Protein AF-D3PX63-F1 (afdb_monomer_lite)

Sequence (75 aa):
MITRILDGAFRTSLLLFLLGGAIVVATQAVGLVGGNGPLVEGAVTWVGTPTYVLAGLAGLLGFVLSYLKGWDTSD

Structure (mmCIF, N/CA/C/O backbone):
data_AF-D3PX63-F1
#
_entry.id   AF-D3PX63-F1
#
loop_
_atom_site.group_PDB
_atom_site.id
_atom_site.type_symbol
_atom_site.label_atom_id
_atom_site.label_alt_id
_atom_site.label_comp_id
_atom_site.label_asym_id
_atom_site.label_entity_id
_atom_site.label_seq_id
_atom_site.pdbx_PDB_ins_code
_atom_site.Cartn_x
_atom_site.Cartn_y
_atom_site.Cartn_z
_atom_site.occupancy
_atom_site.B_iso_or_equiv
_atom_site.auth_seq_id
_atom_site.auth_comp_id
_atom_site.auth_asym_id
_atom_site.auth_atom_id
_atom_site.pdbx_PDB_model_num
ATOM 1 N N . MET A 1 1 ? -21.010 2.843 16.779 1.00 74.25 1 MET A N 1
ATOM 2 C CA . MET A 1 1 ? -20.997 3.662 15.541 1.00 74.25 1 MET A CA 1
ATOM 3 C C . MET A 1 1 ? -19.573 4.032 15.142 1.00 74.25 1 MET A C 1
ATOM 5 O O . MET A 1 1 ? -19.183 3.707 14.030 1.00 74.25 1 MET A O 1
ATOM 9 N N . ILE A 1 2 ? -18.780 4.612 16.053 1.00 83.00 2 ILE A N 1
ATOM 10 C CA . ILE A 1 2 ? -17.395 5.032 15.776 1.00 83.00 2 ILE A CA 1
ATOM 11 C C . ILE A 1 2 ? -1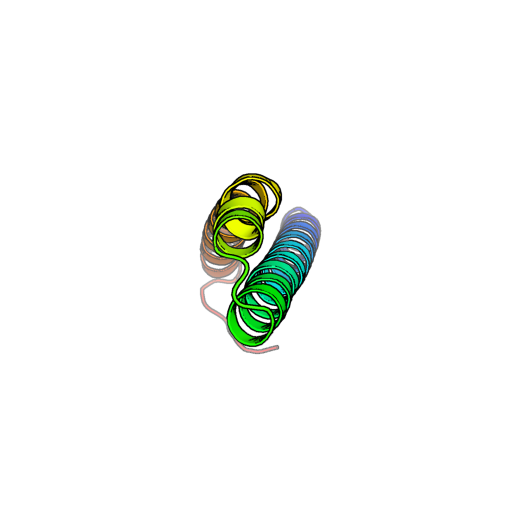6.480 3.875 15.339 1.00 83.00 2 ILE A C 1
ATOM 13 O O . ILE A 1 2 ? -15.760 4.007 14.360 1.00 83.00 2 ILE A O 1
ATOM 17 N N . THR A 1 3 ? -16.606 2.699 15.962 1.00 84.94 3 THR A N 1
ATOM 18 C CA . THR A 1 3 ? -15.858 1.482 15.600 1.00 84.94 3 THR A CA 1
ATOM 19 C C . THR A 1 3 ? -16.167 0.974 14.192 1.00 84.94 3 THR A C 1
ATOM 21 O O . THR A 1 3 ? -15.260 0.519 13.512 1.00 84.94 3 THR A O 1
ATOM 24 N N . ARG A 1 4 ? -17.413 1.104 13.708 1.00 88.00 4 ARG A N 1
ATOM 25 C CA . ARG A 1 4 ? -17.788 0.709 12.333 1.00 88.00 4 ARG A CA 1
ATOM 26 C C . ARG A 1 4 ? -17.188 1.647 11.287 1.00 88.00 4 ARG A C 1
ATOM 28 O O . ARG A 1 4 ? -16.762 1.188 10.235 1.00 88.00 4 ARG A O 1
ATOM 35 N N . ILE A 1 5 ? -17.146 2.949 11.581 1.00 92.12 5 ILE A N 1
ATOM 36 C CA . ILE A 1 5 ? -16.500 3.942 10.710 1.00 92.12 5 ILE A CA 1
ATOM 37 C C . ILE A 1 5 ? -14.991 3.687 10.673 1.00 92.12 5 ILE A C 1
ATOM 39 O O . ILE A 1 5 ? -14.400 3.676 9.597 1.00 92.12 5 ILE A O 1
ATOM 43 N N . LEU A 1 6 ? -14.385 3.437 11.836 1.00 90.75 6 LEU A N 1
ATOM 44 C CA . LEU A 1 6 ? -12.954 3.181 11.955 1.00 90.75 6 LEU A CA 1
ATOM 45 C C . LEU A 1 6 ? -12.538 1.883 11.249 1.00 90.75 6 LEU A C 1
ATOM 47 O O . LEU A 1 6 ? -11.547 1.887 10.531 1.00 90.75 6 LEU A O 1
ATOM 51 N N . ASP A 1 7 ? -13.326 0.811 11.385 1.00 92.06 7 ASP A N 1
ATOM 52 C CA . ASP A 1 7 ? -13.121 -0.452 10.661 1.00 92.06 7 ASP A CA 1
ATOM 53 C C . ASP A 1 7 ? -13.225 -0.245 9.139 1.00 92.06 7 ASP A C 1
ATOM 55 O O . ASP A 1 7 ? -12.347 -0.658 8.384 1.00 92.06 7 ASP A O 1
ATOM 59 N N . GLY A 1 8 ? -14.237 0.495 8.673 1.00 93.69 8 GLY A N 1
ATOM 60 C CA . GLY A 1 8 ? -14.363 0.855 7.258 1.00 93.69 8 GLY A CA 1
ATOM 61 C C . GLY A 1 8 ? -13.171 1.667 6.732 1.00 93.69 8 GLY A C 1
ATOM 62 O O . GLY A 1 8 ? -12.634 1.360 5.666 1.00 93.69 8 GLY A O 1
ATOM 63 N N . ALA A 1 9 ? -12.719 2.669 7.489 1.00 93.25 9 ALA A N 1
ATOM 64 C CA . ALA A 1 9 ? -11.562 3.490 7.140 1.00 93.25 9 ALA A CA 1
ATOM 65 C C . ALA A 1 9 ? -10.261 2.669 7.133 1.00 93.25 9 ALA A C 1
ATOM 67 O O . ALA A 1 9 ? -9.456 2.807 6.209 1.00 93.25 9 ALA A O 1
ATOM 68 N N . PHE A 1 10 ? -10.081 1.782 8.117 1.00 93.88 10 PHE A N 1
ATOM 69 C CA . PHE A 1 10 ? -8.950 0.860 8.200 1.00 93.88 10 PHE A CA 1
ATOM 70 C C . PHE A 1 10 ? -8.900 -0.053 6.976 1.00 93.88 10 PHE A C 1
ATOM 72 O O . PHE A 1 10 ? -7.901 -0.051 6.262 1.00 93.88 10 PHE A O 1
ATOM 79 N N . ARG A 1 11 ? -9.992 -0.768 6.679 1.00 94.94 11 ARG A N 1
ATOM 80 C CA . ARG A 1 11 ? -10.074 -1.675 5.524 1.00 94.94 11 ARG A CA 1
ATOM 81 C C . ARG A 1 11 ? -9.846 -0.946 4.207 1.00 94.94 11 ARG A C 1
ATOM 83 O O . ARG A 1 11 ? -9.132 -1.454 3.352 1.00 94.94 11 ARG A O 1
ATOM 90 N N . THR A 1 12 ? -10.414 0.247 4.048 1.00 96.25 12 THR A N 1
ATOM 91 C CA . THR A 1 12 ? -10.234 1.040 2.822 1.00 96.25 12 THR A CA 1
ATOM 92 C C . THR A 1 12 ? -8.777 1.473 2.665 1.00 96.25 12 THR A C 1
ATOM 94 O O . THR A 1 12 ? -8.198 1.285 1.600 1.00 96.25 12 THR A O 1
ATOM 97 N N . SER A 1 13 ? -8.153 1.978 3.733 1.00 93.75 13 SER A N 1
ATOM 98 C CA . SER A 1 13 ? -6.736 2.372 3.723 1.00 93.75 13 SER A CA 1
ATOM 99 C C . SER A 1 13 ? -5.825 1.173 3.449 1.00 93.75 13 SER A C 1
ATOM 101 O O . SER A 1 13 ? -4.909 1.270 2.634 1.00 93.75 13 SER A O 1
ATOM 103 N N . LEU A 1 14 ? -6.125 0.029 4.076 1.00 94.62 14 LEU A N 1
ATOM 104 C CA 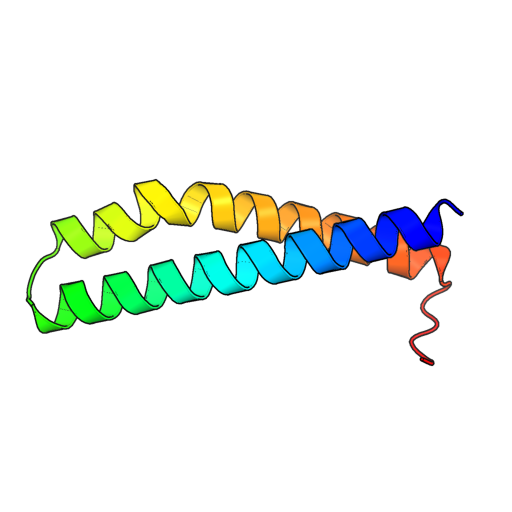. LEU A 1 14 ? -5.441 -1.248 3.889 1.00 94.62 14 LEU A CA 1
ATOM 105 C C . LEU A 1 14 ? -5.499 -1.706 2.428 1.00 94.62 14 LEU A C 1
ATOM 107 O O . LEU A 1 14 ? -4.466 -1.978 1.823 1.00 94.62 14 LEU A O 1
ATOM 111 N N . LEU A 1 15 ? -6.695 -1.736 1.838 1.00 97.31 15 LEU A N 1
ATOM 112 C CA . LEU A 1 15 ? -6.879 -2.123 0.441 1.00 97.31 15 LEU A CA 1
ATOM 113 C C . LEU A 1 15 ? -6.134 -1.184 -0.510 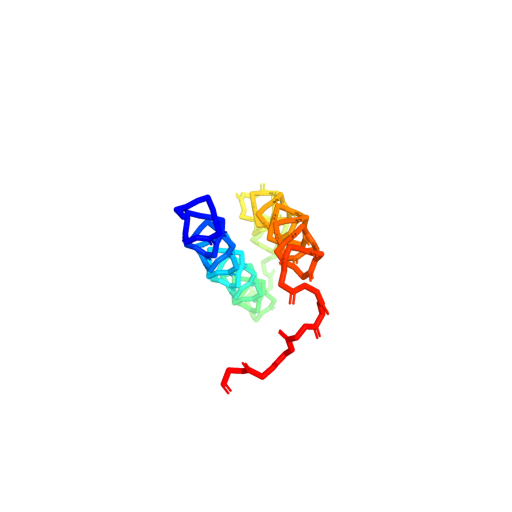1.00 97.31 15 LEU A C 1
ATOM 115 O O . LEU A 1 15 ? -5.438 -1.653 -1.408 1.00 97.31 15 LEU A O 1
ATOM 119 N N . LEU A 1 16 ? -6.245 0.131 -0.306 1.00 96.00 16 LEU A N 1
ATOM 120 C CA . LEU A 1 16 ? -5.605 1.111 -1.181 1.00 96.00 16 LEU A CA 1
ATOM 121 C C . LEU A 1 16 ? -4.076 1.023 -1.128 1.00 96.00 16 LEU A C 1
ATOM 123 O O . LEU A 1 16 ? -3.446 1.069 -2.184 1.00 96.00 16 LEU A O 1
ATOM 127 N N . PHE A 1 17 ? -3.463 0.854 0.052 1.00 95.06 17 PHE A N 1
ATOM 128 C CA . PHE A 1 17 ? -2.005 0.707 0.107 1.00 95.06 17 PHE A CA 1
ATOM 129 C C . PHE A 1 17 ? -1.542 -0.645 -0.445 1.00 95.06 17 PHE A C 1
ATOM 131 O O . PHE A 1 17 ? -0.497 -0.701 -1.086 1.00 95.06 17 PHE A O 1
ATOM 138 N N . LEU A 1 18 ? -2.293 -1.734 -0.243 1.00 96.56 18 LEU A N 1
ATOM 139 C CA . LEU A 1 18 ? -1.933 -3.037 -0.811 1.00 96.56 18 LEU A CA 1
ATOM 140 C C . LEU A 1 18 ? -1.950 -2.993 -2.341 1.00 96.56 18 LEU A C 1
ATOM 142 O O . LEU A 1 18 ? -1.007 -3.454 -2.983 1.00 96.56 18 LEU A O 1
ATOM 146 N N . LEU A 1 19 ? -2.987 -2.384 -2.921 1.00 97.44 19 LEU A N 1
ATOM 147 C CA . LEU A 1 19 ? -3.076 -2.168 -4.363 1.00 97.44 19 LEU A CA 1
ATOM 148 C C . LEU A 1 19 ? -1.953 -1.253 -4.860 1.00 97.44 19 LEU A C 1
ATOM 150 O O . LEU A 1 19 ? -1.290 -1.584 -5.840 1.00 97.44 19 LEU A O 1
ATOM 154 N N . GLY A 1 20 ? -1.696 -0.141 -4.167 1.00 95.50 20 GLY A N 1
ATOM 155 C CA . GLY A 1 20 ? -0.601 0.770 -4.498 1.00 95.50 20 GLY A CA 1
ATOM 156 C C . GLY A 1 20 ? 0.764 0.077 -4.477 1.00 95.50 20 GLY A C 1
ATOM 157 O O . GLY A 1 20 ? 1.525 0.178 -5.437 1.00 95.50 20 GLY A O 1
ATOM 158 N N . GLY A 1 21 ? 1.042 -0.715 -3.439 1.00 95.50 21 GLY A N 1
ATOM 159 C CA . GLY A 1 21 ? 2.275 -1.491 -3.312 1.00 95.50 21 GLY A CA 1
ATOM 160 C C . GLY A 1 21 ? 2.422 -2.534 -4.417 1.00 95.50 21 GLY A C 1
ATOM 161 O O . GLY A 1 21 ? 3.490 -2.645 -5.017 1.00 95.50 21 GLY A O 1
ATOM 162 N N . ALA A 1 22 ? 1.340 -3.244 -4.750 1.00 97.25 22 ALA A N 1
ATOM 163 C CA . ALA A 1 22 ? 1.332 -4.189 -5.863 1.00 97.25 22 ALA A CA 1
ATOM 164 C C . ALA A 1 22 ? 1.626 -3.497 -7.205 1.00 97.25 22 ALA A C 1
ATOM 166 O O . ALA A 1 22 ? 2.423 -4.006 -7.991 1.00 97.25 22 ALA A O 1
ATOM 167 N N . ILE A 1 23 ? 1.045 -2.316 -7.448 1.00 96.38 23 ILE A N 1
ATOM 168 C CA . ILE A 1 23 ? 1.300 -1.516 -8.655 1.00 96.38 23 ILE A CA 1
ATOM 169 C C . ILE A 1 23 ? 2.763 -1.067 -8.719 1.00 96.38 23 ILE A C 1
ATOM 171 O O . ILE A 1 23 ? 3.379 -1.185 -9.781 1.00 96.38 23 ILE A O 1
ATOM 175 N N . VAL A 1 24 ? 3.338 -0.592 -7.606 1.00 96.12 24 VAL A N 1
ATOM 176 C CA . VAL A 1 24 ? 4.758 -0.206 -7.540 1.00 96.12 24 VAL A CA 1
ATOM 177 C C . VAL A 1 24 ? 5.634 -1.390 -7.932 1.00 96.12 24 VAL A C 1
ATOM 179 O O . VAL A 1 24 ? 6.415 -1.280 -8.874 1.00 96.12 24 VAL A O 1
ATOM 182 N N . VAL A 1 25 ? 5.462 -2.538 -7.272 1.00 96.56 25 VAL A N 1
ATOM 183 C CA . VAL A 1 25 ? 6.289 -3.729 -7.512 1.00 96.56 25 VAL A CA 1
ATOM 184 C C . VAL A 1 25 ? 6.116 -4.254 -8.939 1.00 96.56 25 VAL A C 1
ATOM 186 O O . VAL A 1 25 ? 7.106 -4.572 -9.593 1.00 96.56 25 VAL A O 1
ATOM 189 N N . ALA A 1 26 ? 4.887 -4.300 -9.462 1.00 97.31 26 ALA A N 1
ATOM 190 C CA . ALA A 1 26 ? 4.631 -4.732 -10.834 1.00 97.31 26 ALA A CA 1
ATOM 191 C C . ALA A 1 26 ? 5.301 -3.804 -11.860 1.00 97.31 26 ALA A C 1
ATOM 193 O O . ALA A 1 26 ? 5.945 -4.273 -12.797 1.00 97.31 26 ALA A O 1
ATOM 194 N N . THR A 1 27 ? 5.207 -2.488 -11.655 1.00 96.00 27 THR A N 1
ATOM 195 C CA . THR A 1 27 ? 5.842 -1.493 -12.530 1.00 96.00 27 THR A CA 1
ATOM 196 C C . THR A 1 27 ? 7.362 -1.622 -12.482 1.00 96.00 27 THR A C 1
ATOM 198 O O . THR A 1 27 ? 8.014 -1.638 -13.523 1.00 96.00 27 THR A O 1
ATOM 201 N N . GLN A 1 28 ? 7.938 -1.795 -11.290 1.00 96.25 28 GLN A N 1
ATOM 202 C CA . GLN A 1 28 ? 9.372 -2.024 -11.131 1.00 96.25 28 GLN A CA 1
ATOM 203 C C . GLN A 1 28 ? 9.826 -3.317 -11.814 1.00 96.25 28 GLN A C 1
ATOM 205 O O . GLN A 1 28 ? 10.847 -3.310 -12.494 1.00 96.25 28 GLN A O 1
ATOM 210 N N . ALA A 1 29 ? 9.059 -4.405 -11.706 1.00 97.44 29 ALA A N 1
ATOM 211 C CA . ALA A 1 29 ? 9.3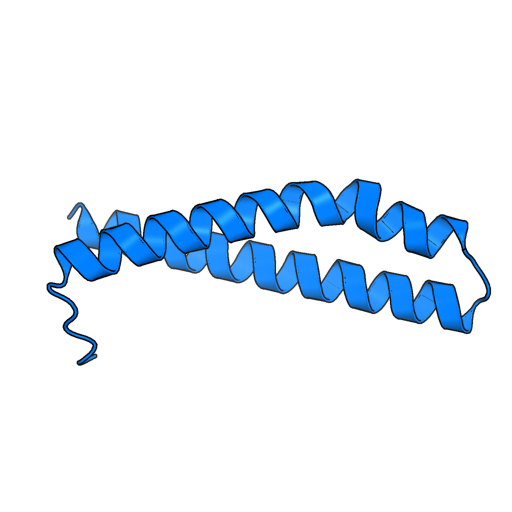67 -5.659 -12.389 1.00 97.44 29 ALA A CA 1
ATOM 212 C C . ALA A 1 29 ? 9.399 -5.483 -13.917 1.00 97.44 29 ALA A C 1
ATOM 214 O O . ALA A 1 29 ? 10.351 -5.918 -14.564 1.00 97.44 29 ALA A O 1
ATOM 215 N N . VAL A 1 30 ? 8.413 -4.783 -14.491 1.00 97.06 30 VAL A N 1
ATOM 216 C CA . VAL A 1 30 ? 8.394 -4.442 -15.925 1.00 97.06 30 VAL A CA 1
ATOM 217 C C . VAL A 1 30 ? 9.595 -3.571 -16.303 1.00 97.06 30 VAL A C 1
ATOM 219 O O . VAL A 1 30 ? 10.247 -3.832 -17.313 1.00 97.06 30 VAL A O 1
ATOM 222 N N . GLY A 1 31 ? 9.924 -2.570 -15.482 1.00 96.50 31 GLY A N 1
ATOM 223 C CA . GLY A 1 31 ? 11.082 -1.700 -15.693 1.00 96.50 31 GLY A CA 1
ATOM 224 C C . GLY A 1 31 ? 12.402 -2.460 -15.689 1.00 96.50 31 GLY A C 1
ATOM 225 O O . GLY A 1 31 ? 13.229 -2.237 -16.567 1.00 96.50 31 GLY A O 1
ATOM 226 N N . LEU A 1 32 ? 12.577 -3.408 -14.769 1.00 97.12 32 LEU A N 1
ATOM 227 C CA . LEU A 1 32 ? 13.773 -4.247 -14.693 1.00 97.12 32 LEU A CA 1
ATOM 228 C C . LEU A 1 32 ? 13.901 -5.178 -15.902 1.00 97.12 32 LEU A C 1
ATOM 230 O O . LEU A 1 32 ? 14.967 -5.230 -16.510 1.00 97.12 32 LEU A O 1
ATOM 234 N N . VAL A 1 33 ? 12.820 -5.864 -16.293 1.00 97.81 33 VAL A N 1
ATOM 235 C CA . VAL A 1 33 ? 12.815 -6.741 -17.480 1.00 97.81 33 VAL A CA 1
ATOM 236 C C . VAL A 1 33 ? 13.097 -5.944 -18.758 1.00 97.81 33 VAL A C 1
ATOM 238 O O . VAL A 1 33 ? 13.797 -6.426 -19.643 1.00 97.81 33 VAL A O 1
ATOM 241 N N . GLY A 1 34 ? 12.592 -4.711 -18.844 1.00 96.62 34 GLY A N 1
ATOM 242 C CA . GLY A 1 34 ? 12.836 -3.805 -19.965 1.00 96.62 34 GLY A CA 1
ATOM 243 C C . GLY A 1 34 ? 14.152 -3.018 -19.899 1.00 96.62 34 GLY A C 1
ATOM 244 O O . GLY A 1 34 ? 14.414 -2.237 -20.811 1.00 96.62 34 GLY A O 1
ATOM 245 N N . GLY A 1 35 ? 14.958 -3.161 -18.840 1.00 96.19 35 GLY A N 1
ATOM 246 C CA . GLY A 1 35 ? 16.190 -2.381 -18.646 1.00 96.19 35 GLY A CA 1
ATOM 247 C C . GLY A 1 35 ? 15.971 -0.869 -18.473 1.00 96.19 35 GLY A C 1
ATOM 248 O O . GLY A 1 35 ? 16.869 -0.076 -18.749 1.00 96.19 35 GLY A O 1
ATOM 249 N N . ASN A 1 36 ? 14.783 -0.446 -18.038 1.00 94.69 36 ASN A N 1
ATOM 250 C CA . ASN A 1 36 ? 14.384 0.953 -17.907 1.00 94.69 36 ASN A CA 1
ATOM 251 C C . ASN A 1 36 ? 14.444 1.413 -16.440 1.00 94.69 36 ASN A C 1
ATOM 253 O O . ASN A 1 36 ? 13.444 1.382 -15.720 1.00 94.69 36 ASN A O 1
ATOM 257 N N . GLY A 1 37 ? 15.625 1.867 -16.013 1.00 93.12 37 GLY A N 1
ATOM 258 C CA . GLY A 1 37 ? 15.850 2.450 -14.682 1.00 93.12 37 GLY A CA 1
ATOM 259 C C . GLY A 1 37 ? 14.908 3.617 -14.335 1.00 93.12 37 GLY A C 1
ATOM 260 O O . GLY A 1 37 ? 14.283 3.572 -13.275 1.00 93.12 37 GLY A O 1
ATOM 261 N N . PRO A 1 38 ? 14.705 4.608 -15.228 1.00 95.88 38 PRO A N 1
ATOM 262 C CA . PRO A 1 38 ? 13.770 5.709 -14.980 1.00 95.88 38 PRO A CA 1
ATOM 263 C C . PRO A 1 38 ? 12.337 5.266 -14.661 1.00 95.88 38 PRO A C 1
ATOM 265 O O . PRO A 1 38 ? 11.662 5.900 -13.856 1.00 95.88 38 PRO A O 1
ATOM 268 N N . LEU A 1 39 ? 11.859 4.169 -15.255 1.00 93.25 39 LEU A N 1
ATOM 269 C CA . LEU A 1 39 ? 10.528 3.628 -14.964 1.00 93.25 39 LEU A CA 1
ATOM 270 C C . LEU A 1 39 ? 10.449 3.009 -13.557 1.00 93.25 39 LEU A C 1
ATOM 272 O O . LEU A 1 39 ? 9.437 3.163 -12.871 1.00 93.25 39 LEU A O 1
ATOM 276 N N . VAL A 1 40 ? 11.525 2.365 -13.097 1.00 94.62 40 VAL A N 1
ATOM 277 C CA . VAL A 1 40 ? 11.638 1.808 -11.736 1.00 94.62 40 VAL A CA 1
ATOM 278 C C . VAL A 1 40 ? 11.633 2.925 -10.685 1.00 94.62 40 VAL A C 1
ATOM 280 O O . VAL A 1 40 ? 10.929 2.822 -9.678 1.00 94.62 40 VAL A O 1
ATOM 283 N N . GLU A 1 41 ? 12.373 4.010 -10.926 1.00 95.25 41 GLU A N 1
ATOM 284 C CA . GLU A 1 41 ? 12.408 5.191 -10.047 1.00 95.25 41 GLU A CA 1
ATOM 285 C C . GLU A 1 41 ? 11.092 5.990 -10.101 1.00 95.25 41 GLU A C 1
ATOM 287 O O . GLU A 1 41 ? 10.583 6.469 -9.079 1.00 95.25 41 GLU A O 1
ATOM 292 N N . GLY A 1 42 ? 10.487 6.069 -11.289 1.00 93.50 42 GLY A N 1
ATOM 293 C CA . GLY A 1 42 ? 9.166 6.649 -11.525 1.00 93.50 42 GLY A CA 1
ATOM 294 C C . GLY A 1 42 ? 8.071 5.968 -10.701 1.00 93.50 42 GLY A C 1
ATOM 295 O O . GLY A 1 42 ? 7.252 6.632 -10.070 1.00 93.50 42 GLY A O 1
ATOM 296 N N . ALA A 1 43 ? 8.077 4.637 -10.619 1.00 92.25 43 ALA A N 1
ATOM 297 C CA . ALA A 1 43 ? 7.093 3.905 -9.819 1.00 92.25 43 ALA A CA 1
ATOM 298 C C . ALA A 1 43 ? 7.081 4.353 -8.344 1.00 92.25 43 ALA A C 1
ATOM 300 O O . ALA A 1 43 ? 6.015 4.554 -7.756 1.00 92.25 43 ALA A O 1
ATOM 301 N N . VAL A 1 44 ? 8.259 4.572 -7.752 1.00 90.69 44 VAL A N 1
ATOM 302 C CA . VAL A 1 44 ? 8.387 5.006 -6.352 1.00 90.69 44 VAL A CA 1
ATOM 303 C C . VAL A 1 44 ? 7.935 6.454 -6.173 1.00 90.69 44 VAL A C 1
ATOM 305 O O . VAL A 1 44 ? 7.209 6.763 -5.228 1.00 90.69 44 VAL A O 1
ATOM 308 N N . THR A 1 45 ? 8.325 7.344 -7.083 1.00 90.00 45 THR A N 1
ATOM 309 C CA . THR A 1 45 ? 8.001 8.775 -6.977 1.00 90.00 45 THR A CA 1
ATOM 310 C C . THR A 1 45 ? 6.505 9.048 -7.129 1.00 90.00 45 THR A C 1
ATOM 312 O O . THR A 1 45 ? 5.949 9.819 -6.347 1.00 90.00 45 THR A O 1
ATOM 315 N N . TRP A 1 46 ? 5.837 8.382 -8.074 1.00 89.50 46 TRP A N 1
ATOM 316 C CA . TRP A 1 46 ? 4.424 8.627 -8.374 1.00 89.50 46 TRP A CA 1
ATOM 317 C C . TRP A 1 46 ? 3.470 7.831 -7.480 1.00 89.50 46 TRP A C 1
ATOM 319 O O . TRP A 1 46 ? 2.469 8.371 -7.010 1.00 89.50 46 TRP A O 1
ATOM 329 N N . VAL A 1 47 ? 3.766 6.551 -7.236 1.00 89.94 47 VAL A N 1
ATOM 330 C CA . VAL A 1 47 ? 2.847 5.629 -6.543 1.00 89.94 47 VAL A CA 1
ATOM 331 C C . VAL A 1 47 ? 3.355 5.256 -5.150 1.00 89.94 47 VAL A C 1
ATOM 333 O O . VAL A 1 47 ? 2.550 5.021 -4.249 1.00 89.94 47 VAL A O 1
ATOM 336 N N . GLY A 1 48 ? 4.671 5.263 -4.922 1.00 87.81 48 GLY A N 1
ATOM 337 C CA . GLY A 1 48 ? 5.267 4.929 -3.625 1.00 87.81 48 GLY A CA 1
ATOM 338 C C . GLY A 1 48 ? 4.825 5.877 -2.512 1.00 87.81 48 GLY A C 1
ATOM 339 O O . GLY A 1 48 ? 4.234 5.428 -1.535 1.00 87.81 48 GLY A O 1
ATOM 340 N N . THR A 1 49 ? 5.018 7.189 -2.680 1.00 90.88 49 THR A N 1
ATOM 341 C CA . THR A 1 49 ? 4.654 8.194 -1.660 1.00 90.88 49 THR A CA 1
ATOM 342 C C . THR A 1 49 ? 3.208 8.067 -1.145 1.00 90.88 49 THR A C 1
ATOM 344 O O . THR A 1 49 ? 3.036 7.917 0.069 1.00 90.88 49 THR A O 1
ATOM 347 N N . PRO A 1 50 ? 2.156 8.070 -1.994 1.00 93.50 50 PRO A N 1
ATOM 348 C CA . PRO A 1 50 ? 0.786 7.903 -1.505 1.00 93.50 50 PRO A CA 1
ATOM 349 C C . PRO A 1 50 ? 0.555 6.525 -0.868 1.00 93.50 50 PRO A C 1
ATOM 351 O O . PRO A 1 50 ? -0.150 6.430 0.136 1.00 93.50 50 PRO A O 1
ATOM 354 N N . THR A 1 51 ? 1.191 5.471 -1.388 1.00 94.56 51 THR A N 1
ATOM 355 C CA . THR A 1 51 ? 1.116 4.118 -0.815 1.00 94.56 51 THR A CA 1
ATOM 356 C C . THR A 1 51 ? 1.676 4.075 0.606 1.00 94.56 51 THR A C 1
ATOM 358 O O . THR A 1 51 ? 1.040 3.521 1.500 1.00 94.56 51 THR A O 1
ATOM 361 N N . TYR A 1 52 ? 2.836 4.687 0.851 1.00 93.75 52 TYR A N 1
ATOM 362 C CA . TYR A 1 52 ? 3.468 4.691 2.173 1.00 93.75 52 TYR A CA 1
ATOM 363 C C . TYR A 1 52 ? 2.649 5.476 3.200 1.00 93.75 52 TYR A C 1
ATOM 365 O O . TYR A 1 52 ? 2.514 5.043 4.344 1.00 93.75 52 TYR A O 1
ATOM 373 N N . VAL A 1 53 ? 2.039 6.590 2.783 1.00 95.38 53 VAL A N 1
ATOM 374 C CA . VAL A 1 53 ? 1.120 7.357 3.636 1.00 95.38 53 VAL A CA 1
ATOM 375 C C . VAL A 1 53 ? -0.101 6.514 4.006 1.00 95.38 53 VAL A C 1
ATOM 377 O O . VAL A 1 53 ? -0.450 6.426 5.182 1.00 95.38 53 VAL A O 1
ATOM 380 N N . LEU A 1 54 ? -0.721 5.843 3.030 1.00 95.88 54 LEU A N 1
ATOM 381 C CA . LEU A 1 54 ? -1.866 4.962 3.274 1.00 95.88 54 LEU A CA 1
ATOM 382 C C . LEU A 1 54 ? -1.508 3.780 4.183 1.00 95.88 54 LEU A C 1
ATOM 384 O O . LEU A 1 54 ? -2.309 3.422 5.044 1.00 95.88 54 LEU A O 1
ATOM 388 N N . ALA A 1 55 ? -0.306 3.217 4.046 1.00 95.69 55 ALA A N 1
ATOM 389 C CA . ALA A 1 55 ? 0.189 2.165 4.930 1.00 95.69 55 ALA A CA 1
ATOM 390 C C . ALA A 1 55 ? 0.333 2.661 6.380 1.00 95.69 55 ALA A C 1
ATOM 392 O O . ALA A 1 55 ? -0.102 1.983 7.311 1.00 95.69 55 ALA A O 1
ATOM 393 N N . GLY A 1 56 ? 0.868 3.871 6.578 1.00 96.69 56 GLY A N 1
ATOM 394 C CA . GLY A 1 56 ? 0.948 4.503 7.897 1.00 96.69 56 GLY A CA 1
ATOM 395 C C . GLY A 1 56 ? -0.429 4.764 8.515 1.00 96.69 56 GLY A C 1
ATOM 396 O O . GLY A 1 56 ? -0.658 4.441 9.681 1.00 96.69 56 GLY A O 1
ATOM 397 N N . LEU A 1 57 ? -1.375 5.283 7.723 1.00 96.19 57 LEU A N 1
ATOM 398 C CA . LEU A 1 57 ? -2.757 5.499 8.161 1.00 96.19 57 LEU A CA 1
ATOM 399 C C . LEU A 1 57 ? -3.450 4.184 8.521 1.00 96.19 57 LEU A C 1
ATOM 401 O O . LEU A 1 57 ? -4.082 4.101 9.571 1.00 96.19 57 LEU A O 1
ATOM 405 N N . ALA A 1 58 ? -3.305 3.148 7.693 1.00 94.81 58 ALA A N 1
ATOM 406 C CA . ALA A 1 58 ? -3.843 1.825 7.980 1.00 94.81 58 ALA A CA 1
ATOM 407 C C . ALA A 1 58 ? -3.261 1.265 9.287 1.00 94.81 58 ALA A C 1
ATOM 409 O O . ALA A 1 58 ? -4.017 0.791 10.130 1.00 94.81 58 ALA A O 1
ATOM 410 N 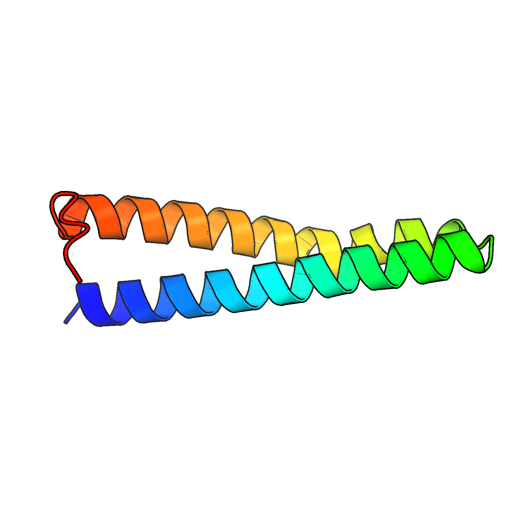N . GLY A 1 59 ? -1.949 1.384 9.507 1.00 94.38 59 GLY A N 1
ATOM 411 C CA . GLY A 1 59 ? -1.308 0.963 10.754 1.00 94.38 59 GLY A CA 1
ATOM 412 C C . GLY A 1 59 ? -1.865 1.684 11.985 1.00 94.38 59 GLY A C 1
ATOM 413 O O . GLY A 1 59 ? -2.228 1.036 12.966 1.00 94.38 59 GLY A O 1
ATOM 414 N N . LEU A 1 60 ? -2.004 3.012 11.918 1.00 96.19 60 LEU A N 1
ATOM 415 C CA . LEU A 1 60 ? -2.552 3.812 13.017 1.00 96.19 60 LEU A CA 1
ATOM 416 C C . LEU A 1 60 ? -4.024 3.478 13.293 1.00 96.19 60 LEU A C 1
ATOM 418 O O . LEU A 1 60 ? -4.412 3.287 14.444 1.00 96.19 60 LEU A O 1
ATOM 422 N N . LEU A 1 61 ? -4.844 3.379 12.244 1.00 94.38 61 LEU A N 1
ATOM 423 C CA . LEU A 1 61 ? -6.258 3.024 12.368 1.00 94.38 61 LEU A CA 1
ATOM 424 C C . LEU A 1 61 ? -6.430 1.615 12.939 1.00 94.38 61 LEU A C 1
ATOM 426 O O . LEU A 1 61 ? -7.258 1.424 13.827 1.00 94.38 61 LEU A O 1
ATOM 430 N N . GLY A 1 62 ? -5.625 0.656 12.477 1.00 92.25 62 GLY A N 1
ATOM 431 C CA . GLY A 1 62 ? -5.613 -0.712 12.989 1.00 92.25 62 GLY A CA 1
ATOM 432 C C . GLY A 1 62 ? -5.226 -0.757 14.464 1.00 92.25 62 GLY A C 1
ATOM 433 O O . GLY A 1 62 ? -5.916 -1.385 15.258 1.00 92.25 62 GLY A O 1
ATOM 434 N N . PHE A 1 63 ? -4.191 -0.013 14.857 1.00 92.94 63 PHE A N 1
ATOM 435 C CA . PHE A 1 63 ? -3.779 0.106 16.255 1.00 92.94 63 PHE A CA 1
ATOM 436 C C . PHE A 1 63 ? -4.901 0.659 17.145 1.00 92.94 63 PHE A C 1
ATOM 438 O O . PHE A 1 63 ? -5.244 0.050 18.158 1.00 92.94 63 PHE A O 1
ATOM 445 N N . VAL A 1 64 ? -5.524 1.777 16.755 1.00 93.12 64 VAL A N 1
ATOM 446 C CA . VAL A 1 64 ? -6.641 2.364 17.516 1.00 93.12 64 VAL A CA 1
ATOM 447 C C . VAL A 1 64 ? -7.828 1.399 17.578 1.00 93.12 64 VAL A C 1
ATOM 449 O O . VAL A 1 64 ? -8.437 1.242 18.636 1.00 93.12 64 VAL A O 1
ATOM 452 N N . LEU A 1 65 ? -8.143 0.717 16.473 1.00 89.81 65 LEU A N 1
ATOM 453 C CA . LEU A 1 65 ? -9.217 -0.272 16.428 1.00 89.81 65 LEU A CA 1
ATOM 454 C C . LEU A 1 65 ? -8.951 -1.439 17.389 1.00 89.81 65 LEU A C 1
ATOM 456 O O . LEU A 1 65 ? -9.866 -1.824 18.114 1.00 89.81 65 LEU A O 1
ATOM 460 N N . SER A 1 66 ? -7.715 -1.944 17.457 1.00 88.44 66 SER A N 1
ATOM 461 C CA . SER A 1 66 ? -7.317 -2.995 18.403 1.00 88.44 66 SER A CA 1
ATOM 462 C C . SER A 1 66 ? -7.501 -2.568 19.858 1.00 88.44 66 SER A C 1
ATOM 464 O O . SER A 1 66 ? -8.023 -3.345 20.655 1.00 88.44 66 SER A O 1
ATOM 466 N N . TYR A 1 67 ? -7.158 -1.324 20.211 1.00 90.31 67 TYR A N 1
ATOM 467 C CA . TYR A 1 67 ? -7.414 -0.794 21.558 1.00 90.31 67 TYR A CA 1
ATOM 468 C C . TYR A 1 67 ? -8.907 -0.727 21.883 1.00 90.31 67 TYR A C 1
ATOM 470 O O . TYR A 1 67 ? -9.317 -1.114 22.975 1.00 90.31 67 TYR A O 1
ATOM 478 N N . LEU A 1 68 ? -9.730 -0.266 20.938 1.00 88.88 68 LEU A N 1
ATOM 479 C CA . LEU A 1 68 ? -11.177 -0.148 21.138 1.00 88.88 68 LEU A CA 1
ATOM 480 C C . LEU A 1 68 ? -11.889 -1.506 21.180 1.00 88.88 68 LEU A C 1
ATOM 482 O O . LEU A 1 68 ? -12.899 -1.631 21.869 1.00 88.88 68 LEU A O 1
ATOM 486 N N . LYS A 1 69 ? -11.374 -2.512 20.463 1.00 86.75 69 LYS A N 1
ATOM 487 C CA . LYS A 1 69 ? -11.846 -3.903 20.526 1.00 86.75 69 LYS A CA 1
ATOM 488 C C . LYS A 1 69 ? -11.255 -4.683 21.711 1.00 86.75 69 LYS A C 1
ATOM 490 O O . LYS A 1 69 ? -11.587 -5.845 21.889 1.00 86.75 69 LYS A O 1
ATOM 495 N N . GLY A 1 70 ? -10.384 -4.080 22.525 1.00 84.06 70 GLY A N 1
ATOM 496 C CA . GLY A 1 70 ? -9.769 -4.759 23.671 1.00 84.06 70 GLY A CA 1
ATOM 497 C C . GLY A 1 70 ? -8.832 -5.904 23.281 1.00 84.06 70 GLY A C 1
ATOM 498 O O . GLY A 1 70 ? -8.718 -6.866 24.031 1.00 84.06 70 GLY A O 1
ATOM 499 N N . TRP A 1 71 ? -8.186 -5.813 22.112 1.00 73.62 71 TRP A N 1
ATOM 500 C CA . TRP A 1 71 ? -7.367 -6.882 21.520 1.00 73.62 71 TRP A CA 1
ATOM 501 C C . TRP A 1 71 ? -8.121 -8.193 21.269 1.00 73.62 71 TRP A C 1
ATOM 503 O O . TRP A 1 71 ? -7.504 -9.219 20.979 1.00 73.62 71 TRP A O 1
ATOM 513 N N . ASP A 1 72 ? -9.452 -8.144 21.323 1.00 66.31 72 ASP A N 1
ATOM 514 C CA . ASP A 1 72 ? -10.295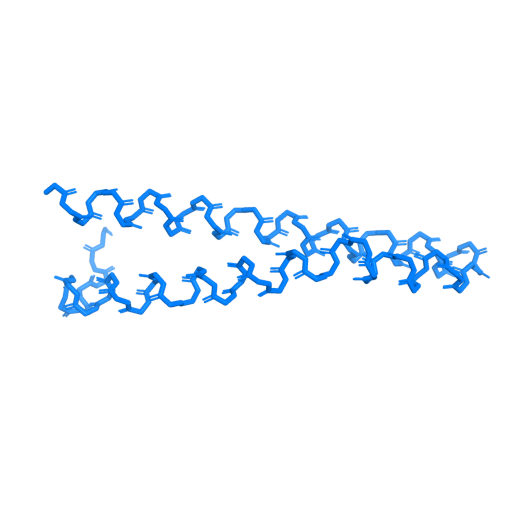 -9.252 20.930 1.00 66.31 72 ASP A CA 1
ATOM 515 C C . ASP A 1 72 ? -10.182 -9.434 19.412 1.00 66.31 72 ASP A C 1
ATOM 517 O O . ASP A 1 72 ? -10.650 -8.616 18.614 1.00 66.31 72 ASP A O 1
ATOM 521 N N . THR A 1 73 ? -9.449 -10.475 19.029 1.00 64.00 73 THR A N 1
ATOM 522 C CA . THR A 1 73 ? -9.247 -10.909 17.640 1.00 64.00 73 THR A CA 1
ATOM 523 C C . THR A 1 73 ? -10.254 -11.986 17.237 1.00 64.00 73 THR A C 1
ATOM 525 O O . THR A 1 73 ? -10.150 -12.530 16.139 1.00 64.00 73 THR A O 1
ATOM 528 N N . SER A 1 74 ? -11.228 -12.274 18.107 1.00 58.47 74 SER A N 1
ATOM 529 C CA . SER A 1 74 ? -12.348 -13.169 17.835 1.00 58.47 74 SER A CA 1
ATOM 530 C C . SER A 1 74 ? -13.346 -12.462 16.911 1.00 58.47 74 SER A C 1
ATOM 532 O O . SER A 1 74 ? -14.265 -11.789 17.374 1.00 58.47 74 SER A O 1
ATOM 534 N N . ASP A 1 75 ? -13.147 -12.588 15.601 1.00 53.22 75 ASP A N 1
ATOM 535 C CA . ASP A 1 75 ? -14.233 -12.490 14.618 1.00 53.22 75 ASP A CA 1
ATOM 536 C C . ASP A 1 75 ? -14.617 -13.916 14.174 1.00 53.22 75 ASP A C 1
ATOM 538 O O . ASP A 1 75 ? -13.696 -14.725 13.901 1.00 53.22 75 ASP A O 1
#

Foldseek 3Di:
DVLVVLVVLLVVLVVLLVVLVVQLVVQLVVCVVVVNPVSNVVSCVPRVVSSVVSVVSSVVSVVVSCVVVVVPPPD

pLDDT: mean 91.31, std 8.69, range [53.22, 97.81]

Organism: Stackebrandtia nassauensis (strain DSM 44728 / CIP 108903 / NRRL B-16338 / NBRC 102104 / LLR-40K-21) (NCBI:txid446470)

Secondary structure (DSSP, 8-state):
-HHHHHHHHHHHHHHHHHHHHHHHHHHHHHHHHTT-HHHHHHHIIIIIHHHHHHHHHHHHHHHHHHHHTTT----

Radius of gyration: 16.11 Å; chains: 1; bounding box: 37×22×44 Å